Protein AF-A0A084W189-F1 (afdb_monomer)

Solvent-accessible surface area (backbone atoms only — not comparable to full-atom values): 11048 Å² total; per-residue (Å²): 140,86,81,89,84,82,82,89,79,89,81,90,83,79,90,84,89,85,84,88,78,89,80,89,85,76,90,85,87,80,90,79,90,80,89,82,80,86,77,68,75,72,57,55,56,52,53,56,51,53,48,54,50,51,52,50,51,50,51,51,51,51,53,52,53,53,58,60,61,64,70,72,77,78,81,80,88,63,42,52,52,73,42,73,68,21,63,39,90,92,43,76,87,26,20,39,43,84,90,76,75,44,75,36,47,59,72,36,72,47,68,46,84,90,49,52,18,35,41,32,17,37,82,77,28,28,36,43,37,42,41,59,64,87,78,85,73,89,49,91,52,47,43,80,74,48,64,42,70,89,46,57,57,78,72,12,38,76,32,36,36,31,46,47,98,86,73,50,75,44,80,93

Organism: Anopheles sinensis (NCBI:txid74873)

Mean predicted aligned error: 18.12 Å

Radius of gyration: 36.3 Å; Cα contacts (8 Å, |Δi|>4): 195; chains: 1; bounding box: 92×36×90 Å

Foldseek 3Di:
DDDDDDDDDDDDDDDDDDDDDDDDDDDDDDDDDDDDDDDDPVVVVVVVVVVVVVVVVVVVVVVVVVVVVVVPPPDDQAQKDKAAPQDDPVQPQWRADPVVRDTHHAQDKDFDQPFQKIWGAHPRSMIIIHGAGDDDDPDPQKDFPDAASVDHPPVRHTKIWGADPVRDIDID

Sequence (172 aa):
MVRFGNHPVSKTKAFETEAGKTGCLALLSTSSESHGHSGACCSLWRLVIFCSIMVKLCQLVLFVGVTVASMAIGQTEAAAYILANATHPDYPGACYDSHRELSLKPNETVQLKGECAEMSCDSQFTISFYSCGVSNVESPECVLTGQDFSKDYPECCSKYTCTDKDGKTYPM

Structure (mmCIF, N/CA/C/O backbone):
data_AF-A0A084W189-F1
#
_entry.id   AF-A0A084W189-F1
#
loop_
_atom_site.group_PDB
_atom_site.id
_atom_site.type_symbol
_atom_site.label_atom_id
_atom_site.label_alt_id
_atom_site.label_comp_id
_atom_site.label_asym_id
_atom_site.label_entity_id
_atom_site.label_seq_id
_atom_site.pdbx_PDB_ins_code
_atom_site.Cartn_x
_atom_site.Cartn_y
_atom_site.Cartn_z
_atom_site.occupancy
_atom_site.B_iso_or_equiv
_atom_site.auth_seq_id
_atom_site.auth_comp_id
_atom_site.auth_asym_id
_atom_site.auth_atom_id
_atom_site.pdbx_PDB_model_num
ATOM 1 N N . MET A 1 1 ? 37.541 -10.925 -22.914 1.00 41.09 1 MET A N 1
ATOM 2 C CA . MET A 1 1 ? 38.532 -10.808 -21.823 1.00 41.09 1 MET A CA 1
ATOM 3 C C . MET A 1 1 ? 37.767 -10.674 -20.523 1.00 41.09 1 MET A C 1
ATOM 5 O O . MET A 1 1 ? 37.075 -9.687 -20.338 1.00 41.09 1 MET A O 1
ATOM 9 N N . VAL A 1 2 ? 37.817 -11.710 -19.693 1.00 32.75 2 VAL A N 1
ATOM 10 C CA . VAL A 1 2 ? 37.112 -11.809 -18.412 1.00 32.75 2 VAL A CA 1
ATOM 11 C C . VAL A 1 2 ? 38.173 -11.793 -17.316 1.00 32.75 2 VAL A C 1
ATOM 13 O O . VAL A 1 2 ? 39.119 -12.578 -17.385 1.00 32.75 2 VAL A O 1
ATOM 16 N N . ARG A 1 3 ? 38.028 -10.925 -16.311 1.00 33.78 3 ARG A N 1
ATOM 17 C CA . ARG A 1 3 ? 38.716 -11.066 -15.022 1.00 33.78 3 ARG A CA 1
ATOM 18 C C . ARG A 1 3 ? 37.738 -10.788 -13.885 1.00 33.78 3 ARG A C 1
ATOM 20 O O . ARG A 1 3 ? 37.433 -9.645 -13.576 1.00 33.78 3 ARG A O 1
ATOM 27 N N . PHE A 1 4 ? 37.284 -11.887 -13.292 1.00 37.28 4 PHE A N 1
ATOM 28 C CA . PHE A 1 4 ? 36.776 -11.981 -11.930 1.00 37.28 4 PHE A CA 1
ATOM 29 C C . PHE A 1 4 ? 37.959 -11.846 -10.951 1.00 37.28 4 PHE A C 1
ATOM 31 O O . PHE A 1 4 ? 38.993 -12.481 -11.158 1.00 37.28 4 PHE A O 1
ATOM 38 N N . GLY A 1 5 ? 37.817 -11.037 -9.899 1.00 36.06 5 GLY A N 1
ATOM 39 C CA . GLY A 1 5 ? 38.651 -11.088 -8.689 1.00 36.06 5 GLY A CA 1
ATOM 40 C C . GLY A 1 5 ? 37.756 -11.541 -7.534 1.00 36.06 5 GLY A C 1
ATOM 41 O O . GLY A 1 5 ? 36.766 -10.883 -7.248 1.00 36.06 5 GLY A O 1
ATOM 42 N N . ASN A 1 6 ? 37.875 -12.793 -7.094 1.00 34.16 6 ASN A N 1
ATOM 43 C CA . ASN A 1 6 ? 38.758 -13.305 -6.033 1.00 34.16 6 ASN A CA 1
ATOM 44 C C . ASN A 1 6 ? 38.219 -13.069 -4.610 1.00 34.16 6 ASN A C 1
ATOM 46 O O . ASN A 1 6 ? 38.584 -12.113 -3.935 1.00 34.16 6 ASN A O 1
ATOM 50 N N . HIS A 1 7 ? 37.427 -14.039 -4.144 1.00 33.47 7 HIS A N 1
ATOM 51 C CA . HIS A 1 7 ? 37.454 -14.508 -2.755 1.00 33.47 7 HIS A CA 1
ATOM 52 C C . HIS A 1 7 ? 38.617 -15.498 -2.572 1.00 33.47 7 HIS A C 1
ATOM 54 O O . HIS A 1 7 ? 39.005 -16.177 -3.525 1.00 33.47 7 HIS A O 1
ATOM 60 N N . PRO A 1 8 ? 39.112 -15.666 -1.336 1.00 42.22 8 PRO A N 1
ATOM 61 C CA . PRO A 1 8 ? 39.005 -17.001 -0.755 1.00 42.22 8 PRO A CA 1
ATOM 62 C C . PRO A 1 8 ? 38.518 -17.033 0.701 1.00 42.22 8 PRO A C 1
ATOM 64 O O . PRO A 1 8 ? 38.409 -16.036 1.408 1.00 42.22 8 PRO A O 1
ATOM 67 N N . VAL A 1 9 ? 38.177 -18.262 1.072 1.00 39.47 9 VAL A N 1
ATOM 68 C CA . VAL A 1 9 ? 37.321 -18.763 2.145 1.00 39.47 9 VAL A CA 1
ATOM 69 C C . VAL A 1 9 ? 38.142 -19.262 3.348 1.00 39.47 9 VAL A C 1
ATOM 71 O O . VAL A 1 9 ? 39.162 -19.911 3.157 1.00 39.47 9 VAL A O 1
ATOM 74 N N . SER A 1 10 ? 37.591 -19.033 4.551 1.00 33.28 10 SER A N 1
ATOM 75 C CA . SER A 1 10 ? 37.607 -19.844 5.793 1.00 33.28 10 SER A CA 1
ATOM 76 C C . SER A 1 10 ? 38.923 -20.275 6.467 1.00 33.28 10 SER A C 1
ATOM 78 O O . SER A 1 10 ? 39.805 -20.862 5.847 1.00 33.28 10 SER A O 1
ATOM 80 N N . LYS A 1 11 ? 38.949 -20.157 7.808 1.00 33.22 11 LYS A N 1
ATOM 81 C CA . LYS A 1 11 ? 39.154 -21.309 8.714 1.00 33.22 11 LYS A CA 1
ATOM 82 C C . LYS A 1 11 ? 38.806 -20.974 10.169 1.00 33.22 11 LYS A C 1
ATOM 84 O O . LYS A 1 11 ? 39.473 -20.186 10.828 1.00 33.22 11 LYS A O 1
ATOM 89 N N . THR A 1 12 ? 37.787 -21.654 10.675 1.00 40.75 12 THR A N 1
ATOM 90 C CA . THR A 1 12 ? 37.545 -21.947 12.091 1.00 40.75 12 THR A CA 1
ATOM 91 C C . THR A 1 12 ? 38.580 -22.958 12.595 1.00 40.75 12 THR A C 1
ATOM 93 O O . THR A 1 12 ? 38.841 -23.945 11.908 1.00 40.75 12 THR A O 1
ATOM 96 N N . LYS A 1 13 ? 39.094 -22.786 13.818 1.00 33.12 13 LYS A N 1
ATOM 97 C CA . LYS A 1 13 ? 39.373 -23.897 14.745 1.00 33.12 13 LYS A CA 1
ATOM 98 C C . LYS A 1 13 ? 39.454 -23.388 16.184 1.00 33.12 13 LYS A C 1
ATOM 100 O O . LYS A 1 13 ? 39.994 -22.323 16.455 1.00 33.12 13 LYS A O 1
ATOM 105 N N . ALA A 1 14 ? 38.840 -24.172 17.056 1.00 29.73 14 ALA A N 1
ATOM 106 C CA . ALA A 1 14 ? 38.717 -23.980 18.485 1.00 29.73 14 ALA A CA 1
ATOM 107 C C . ALA A 1 14 ? 39.919 -24.569 19.247 1.00 29.73 14 ALA A C 1
ATOM 109 O O . ALA A 1 14 ? 40.633 -25.400 18.695 1.00 29.73 14 ALA A O 1
ATOM 110 N N . PHE A 1 15 ? 40.022 -24.156 20.517 1.00 28.36 15 PHE A N 1
ATOM 111 C CA . PHE A 1 15 ? 40.384 -24.945 21.705 1.00 28.36 15 PHE A CA 1
ATOM 112 C C . PHE A 1 15 ? 41.713 -25.721 21.697 1.00 28.36 15 PHE A C 1
ATOM 114 O O . PHE A 1 15 ? 41.839 -26.714 20.999 1.00 28.36 15 PHE A O 1
ATOM 121 N N . GLU A 1 16 ? 42.632 -25.357 22.593 1.00 32.72 16 GLU A N 1
ATOM 122 C CA . GLU A 1 16 ? 43.101 -26.282 23.635 1.00 32.72 16 GLU A CA 1
ATOM 123 C C . GLU A 1 16 ? 43.848 -25.539 24.756 1.00 32.72 16 GLU A C 1
ATOM 125 O O . GLU A 1 16 ? 44.526 -24.533 24.551 1.00 32.72 16 GLU A O 1
ATOM 130 N N . THR A 1 17 ? 43.590 -26.042 25.959 1.00 36.06 17 THR A N 1
ATOM 131 C CA . THR A 1 17 ? 44.122 -25.722 27.288 1.00 36.06 17 THR A CA 1
ATOM 132 C C . THR A 1 17 ? 45.587 -26.164 27.419 1.00 36.06 17 THR A C 1
ATOM 134 O O . THR A 1 17 ? 46.040 -26.931 26.584 1.00 36.06 17 THR A O 1
ATOM 137 N N . GLU A 1 18 ? 46.291 -25.696 28.463 1.00 40.09 18 GLU A N 1
ATOM 138 C CA . GLU A 1 18 ? 47.310 -26.387 29.308 1.00 40.09 18 GLU A CA 1
ATOM 139 C C . GLU A 1 18 ? 48.212 -25.289 29.931 1.00 40.09 18 GLU A C 1
ATOM 141 O O . GLU A 1 18 ? 48.882 -24.542 29.230 1.00 40.09 18 GLU A O 1
ATOM 146 N N . ALA A 1 19 ? 48.048 -24.914 31.202 1.00 34.94 19 ALA A N 1
ATOM 147 C CA . ALA A 1 19 ? 48.506 -25.604 32.415 1.00 34.94 19 ALA A CA 1
ATOM 148 C C . ALA A 1 19 ? 50.021 -25.457 32.700 1.00 34.94 19 ALA A C 1
ATOM 150 O O . ALA A 1 19 ? 50.869 -25.914 31.945 1.00 34.94 19 ALA A O 1
ATOM 151 N N . GLY A 1 20 ? 50.333 -24.916 33.888 1.00 31.05 20 GLY A N 1
ATOM 152 C CA . GLY A 1 20 ? 51.643 -25.001 34.554 1.00 31.05 20 GLY A CA 1
ATOM 153 C C . GLY A 1 20 ? 52.629 -23.883 34.184 1.00 31.05 20 GLY A C 1
ATOM 154 O O . GLY A 1 20 ? 52.648 -23.405 33.068 1.00 31.05 20 GLY A O 1
ATOM 155 N N . LYS A 1 21 ? 53.522 -23.409 35.052 1.00 39.56 21 LYS A N 1
ATOM 156 C CA . LYS A 1 21 ? 53.944 -23.893 36.366 1.00 39.56 21 LYS A CA 1
ATOM 157 C C . LYS A 1 21 ? 54.870 -22.817 36.971 1.00 39.56 21 LYS A C 1
ATOM 159 O O . LYS A 1 21 ? 55.742 -22.311 36.282 1.00 39.56 21 LYS A O 1
ATOM 164 N N . THR A 1 22 ? 54.674 -22.535 38.259 1.00 37.59 22 THR A N 1
ATOM 165 C CA . THR A 1 22 ? 55.706 -22.399 39.315 1.00 37.59 22 THR A CA 1
ATOM 166 C C . THR A 1 22 ? 56.963 -21.529 39.139 1.00 37.59 22 THR A C 1
ATOM 168 O O . THR A 1 22 ? 57.792 -21.766 38.269 1.00 37.59 22 THR A O 1
ATOM 171 N N . GLY A 1 23 ? 57.192 -20.704 40.171 1.00 37.09 23 GLY A N 1
ATOM 172 C CA . GLY A 1 23 ? 58.490 -20.165 40.610 1.00 37.09 23 GLY A CA 1
ATOM 173 C C . GLY A 1 23 ? 58.301 -18.752 41.173 1.00 37.09 23 GLY A C 1
ATOM 174 O O . GLY A 1 23 ? 58.379 -17.797 40.418 1.00 37.09 23 GLY A O 1
ATOM 175 N N . CYS A 1 24 ? 57.864 -18.505 42.415 1.00 36.94 24 CYS A N 1
ATOM 176 C CA . CYS A 1 24 ? 58.396 -18.947 43.712 1.00 36.94 24 CYS A CA 1
ATOM 177 C C . CYS A 1 24 ? 59.920 -18.848 43.799 1.00 36.94 24 CYS A C 1
ATOM 179 O O . CYS A 1 24 ? 60.604 -19.747 43.334 1.00 36.94 24 CYS A O 1
ATOM 181 N N . LEU A 1 25 ? 60.413 -17.777 44.423 1.00 40.41 25 LEU A N 1
ATOM 182 C CA . LEU A 1 25 ? 61.382 -17.748 45.530 1.00 40.41 25 LEU A CA 1
ATOM 183 C C . LEU A 1 25 ? 61.776 -16.264 45.731 1.00 40.41 25 LEU A C 1
ATOM 185 O O . LEU A 1 25 ? 62.003 -15.561 44.760 1.00 40.41 25 LEU A O 1
ATOM 189 N N . ALA A 1 26 ? 61.918 -15.701 46.922 1.00 43.22 26 ALA A N 1
ATOM 190 C CA . ALA A 1 26 ? 61.786 -16.214 48.274 1.00 43.22 26 ALA A CA 1
ATOM 191 C C . ALA A 1 26 ? 62.223 -15.076 49.219 1.00 43.22 26 ALA A C 1
ATOM 193 O O . ALA A 1 26 ? 63.175 -14.385 48.879 1.00 43.22 26 ALA A O 1
ATOM 194 N N . LEU A 1 27 ? 61.618 -15.024 50.418 1.00 42.38 27 LEU A N 1
ATOM 195 C CA . LEU A 1 27 ? 62.326 -14.912 51.711 1.00 42.38 27 LEU A CA 1
ATOM 196 C C . LEU A 1 27 ? 63.018 -13.561 52.022 1.00 42.38 27 LEU A C 1
ATOM 198 O O . LEU A 1 27 ? 63.672 -12.971 51.185 1.00 42.38 27 LEU A O 1
ATOM 202 N N . LEU A 1 28 ? 62.996 -12.973 53.216 1.00 39.75 28 LEU A N 1
ATOM 203 C CA . LEU A 1 28 ? 62.580 -13.311 54.581 1.00 39.75 28 LEU A CA 1
ATOM 204 C C . LEU A 1 28 ? 62.454 -11.959 55.302 1.00 39.75 28 LEU A C 1
ATOM 206 O O . LEU A 1 28 ? 63.208 -11.032 55.013 1.00 39.75 28 LEU A O 1
ATOM 210 N N . SER A 1 29 ? 61.520 -11.790 56.231 1.00 39.94 29 SER A N 1
ATOM 211 C CA . SER A 1 29 ? 61.778 -11.710 57.685 1.00 39.94 29 SER A CA 1
ATOM 212 C C . SER A 1 29 ? 60.759 -10.668 58.205 1.00 39.94 29 SER A C 1
ATOM 214 O O . SER A 1 29 ? 60.437 -9.741 57.474 1.00 39.94 29 SER A O 1
ATOM 216 N N . THR A 1 30 ? 60.093 -10.750 59.349 1.00 37.66 30 THR A N 1
ATOM 217 C CA . THR A 1 30 ? 60.260 -11.534 60.569 1.00 37.66 30 THR A CA 1
ATOM 218 C C . THR A 1 30 ? 58.887 -11.820 61.185 1.00 37.66 30 THR A C 1
ATOM 220 O O . THR A 1 30 ? 57.959 -11.020 61.097 1.00 37.66 30 THR A O 1
ATOM 223 N N . SER A 1 31 ? 58.822 -12.965 61.851 1.00 48.09 31 SER A N 1
ATOM 224 C CA . SER A 1 31 ? 57.818 -13.434 62.804 1.00 48.09 31 SER A CA 1
ATOM 225 C C . SER A 1 31 ? 57.262 -12.390 63.779 1.00 48.09 31 SER A C 1
ATOM 227 O O . SER A 1 31 ? 58.026 -11.632 64.373 1.00 48.09 31 SER A O 1
ATOM 229 N N . SER A 1 32 ? 55.971 -12.512 64.089 1.00 40.34 32 SER A N 1
ATOM 230 C CA . SER A 1 32 ? 55.512 -12.686 65.474 1.00 40.34 32 SER A CA 1
ATOM 231 C C . SER A 1 32 ? 54.067 -13.186 65.472 1.00 40.34 32 SER A C 1
ATOM 233 O O . SER A 1 32 ? 53.152 -12.482 65.053 1.00 40.34 32 SER A O 1
ATOM 235 N N . GLU A 1 33 ? 53.882 -14.415 65.946 1.00 45.66 33 GLU A N 1
ATOM 236 C CA . GLU A 1 33 ? 52.598 -15.001 66.330 1.00 45.66 33 GLU A CA 1
ATOM 237 C C . GLU A 1 33 ? 51.812 -14.088 67.281 1.00 45.66 33 GLU A C 1
ATOM 239 O O . GLU A 1 33 ? 52.383 -13.480 68.185 1.00 45.66 33 GLU A O 1
ATOM 244 N N . SER A 1 34 ? 50.486 -14.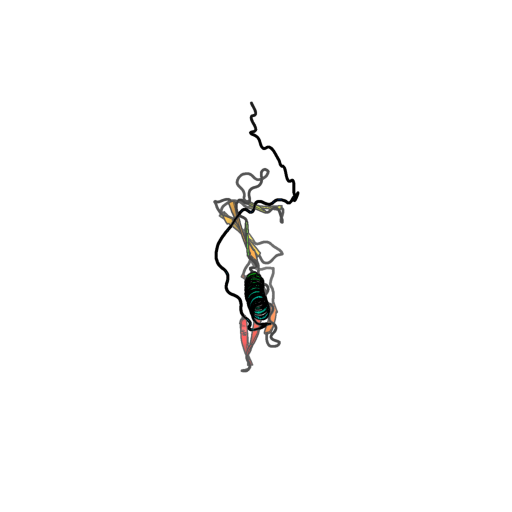043 67.140 1.00 41.62 34 SER A N 1
ATOM 245 C CA . SER A 1 34 ? 49.585 -14.690 68.111 1.00 41.62 34 SER A CA 1
ATOM 246 C C . SER A 1 34 ? 48.103 -14.381 67.837 1.00 41.62 34 SER A C 1
ATOM 248 O O . SER A 1 34 ? 47.671 -13.239 67.803 1.00 41.62 34 SER A O 1
ATOM 250 N N . HIS A 1 35 ? 47.346 -15.470 67.666 1.00 41.72 35 HIS A N 1
ATOM 251 C CA . HIS A 1 35 ? 45.948 -15.688 68.057 1.00 41.72 35 HIS A CA 1
ATOM 252 C C . HIS A 1 35 ? 44.867 -14.630 67.746 1.00 41.72 35 HIS A C 1
ATOM 254 O O . HIS A 1 35 ? 44.737 -13.625 68.434 1.00 41.72 35 HIS A O 1
ATOM 260 N N . GLY A 1 36 ? 43.923 -14.989 66.861 1.00 41.31 36 GLY A N 1
ATOM 261 C CA . GLY A 1 36 ? 42.551 -14.468 66.946 1.00 41.31 36 GLY A CA 1
ATOM 262 C C . GLY A 1 36 ? 41.700 -14.591 65.678 1.00 41.31 36 GLY A C 1
ATOM 263 O O . GLY A 1 36 ? 41.953 -13.892 64.710 1.00 41.31 36 GLY A O 1
ATOM 264 N N . HIS A 1 37 ? 40.644 -15.417 65.743 1.00 41.69 37 HIS A N 1
ATOM 265 C CA . HIS A 1 37 ? 39.476 -15.498 64.836 1.00 41.69 37 HIS A CA 1
ATOM 266 C C . HIS A 1 37 ? 39.743 -15.844 63.354 1.00 41.69 37 HIS A C 1
ATOM 268 O O . HIS A 1 37 ? 40.128 -15.013 62.546 1.00 41.69 37 HIS A O 1
ATOM 274 N N . SER A 1 38 ? 39.571 -17.091 62.903 1.00 48.50 38 SER A N 1
ATOM 275 C CA . SER A 1 38 ? 38.301 -17.835 62.779 1.00 48.50 38 SER A CA 1
ATOM 276 C C . SER A 1 38 ? 37.177 -17.036 62.087 1.00 48.50 38 SER A C 1
ATOM 278 O O . SER A 1 38 ? 36.524 -16.199 62.700 1.00 48.50 38 SER A O 1
ATOM 280 N N . GLY A 1 39 ? 36.935 -17.323 60.800 1.00 47.75 39 GLY A N 1
ATOM 281 C CA . GLY A 1 39 ? 35.593 -17.263 60.197 1.00 47.75 39 GLY A CA 1
ATOM 282 C C . GLY A 1 39 ? 35.227 -16.113 59.243 1.00 47.75 39 GLY A C 1
ATOM 283 O O . GLY A 1 39 ? 34.345 -16.309 58.410 1.00 47.75 39 GLY A O 1
ATOM 284 N N . ALA A 1 40 ? 35.864 -14.938 59.290 1.00 44.59 40 ALA A N 1
ATOM 285 C CA . ALA A 1 40 ? 35.293 -13.753 58.620 1.00 44.59 40 ALA A CA 1
ATOM 286 C C . ALA A 1 40 ? 35.578 -13.623 57.102 1.00 44.59 40 ALA A C 1
ATOM 288 O O . ALA A 1 40 ? 34.747 -13.085 56.370 1.00 44.59 40 ALA A O 1
ATOM 289 N N . CYS A 1 41 ? 36.698 -14.147 56.585 1.00 40.94 41 CYS A N 1
ATOM 290 C CA . CYS A 1 41 ? 37.072 -13.952 55.170 1.00 40.94 41 CYS A CA 1
ATOM 291 C C . CYS A 1 41 ? 36.232 -14.766 54.163 1.00 40.94 41 CYS A C 1
ATOM 293 O O . CYS A 1 41 ? 36.048 -14.329 53.029 1.00 40.94 41 CYS A O 1
ATOM 295 N N . CYS A 1 42 ? 35.662 -15.913 54.556 1.00 41.91 42 CYS A N 1
ATOM 296 C CA . CYS A 1 42 ? 34.834 -16.731 53.653 1.00 41.91 42 CYS A CA 1
ATOM 297 C C . CYS A 1 42 ? 33.441 -16.135 53.384 1.00 41.91 42 CYS A C 1
ATOM 299 O O . CYS A 1 42 ? 32.810 -16.481 52.384 1.00 41.91 42 CYS A O 1
ATOM 301 N N . SER A 1 43 ? 32.952 -15.246 54.256 1.00 50.75 43 SER A N 1
ATOM 302 C CA . SER A 1 43 ? 31.584 -14.719 54.161 1.00 50.75 43 SER A CA 1
ATOM 303 C C . SER A 1 43 ? 31.469 -13.523 53.205 1.00 50.75 43 SER A C 1
ATOM 305 O O . SER A 1 43 ? 30.466 -13.385 52.505 1.00 50.75 43 SER A O 1
ATOM 307 N N . LEU A 1 44 ? 32.519 -12.699 53.085 1.00 53.25 44 LEU A N 1
ATOM 308 C CA . LEU A 1 44 ? 32.520 -11.553 52.164 1.00 53.25 44 LEU A CA 1
ATOM 309 C C . LEU A 1 44 ? 32.618 -11.967 50.691 1.00 53.25 44 LEU A C 1
ATOM 311 O O . LEU A 1 44 ? 31.984 -11.349 49.838 1.00 53.25 44 LEU A O 1
ATOM 315 N N . TRP A 1 45 ? 33.355 -13.035 50.372 1.00 46.19 45 TRP A N 1
ATOM 316 C CA . TRP A 1 45 ? 33.512 -13.467 48.979 1.00 46.19 45 TRP A CA 1
ATOM 317 C C . TRP A 1 45 ? 32.200 -13.987 48.375 1.00 46.19 45 TRP A C 1
ATOM 319 O O . TRP A 1 45 ? 31.889 -13.702 47.218 1.00 46.19 45 TRP A O 1
ATOM 329 N N . ARG A 1 46 ? 31.366 -14.659 49.183 1.00 57.94 46 ARG A N 1
ATOM 330 C CA . ARG A 1 46 ? 30.020 -15.083 48.773 1.00 57.94 46 ARG A CA 1
ATOM 331 C C . ARG A 1 46 ? 29.127 -13.882 48.456 1.00 57.94 46 ARG A C 1
ATOM 333 O O . ARG A 1 46 ? 28.480 -13.886 47.416 1.00 57.94 46 ARG A O 1
ATOM 340 N N . LEU A 1 47 ? 29.149 -12.830 49.275 1.00 59.78 47 LEU A N 1
ATOM 341 C CA . LEU A 1 47 ? 28.353 -11.613 49.051 1.00 59.78 47 LEU A CA 1
ATOM 342 C C . LEU A 1 47 ? 28.737 -10.872 47.757 1.00 59.78 47 LEU A C 1
ATOM 344 O O . LEU A 1 47 ? 27.854 -10.412 47.035 1.00 59.78 47 LEU A O 1
ATOM 348 N N . VAL A 1 48 ? 30.028 -10.815 47.410 1.00 63.75 48 VAL A N 1
ATOM 349 C CA . VAL A 1 48 ? 30.507 -10.177 46.164 1.00 63.75 48 VAL A CA 1
ATOM 350 C C . VAL A 1 48 ? 30.085 -10.967 44.917 1.00 63.75 48 VAL A C 1
ATOM 352 O O . VAL A 1 48 ? 29.685 -10.376 43.908 1.00 63.75 48 VAL A O 1
ATOM 355 N N . ILE A 1 49 ? 30.115 -12.302 44.989 1.00 66.25 49 ILE A N 1
ATOM 356 C CA . ILE A 1 49 ? 29.655 -13.180 43.904 1.00 66.25 49 ILE A CA 1
ATOM 357 C C . ILE A 1 49 ? 28.132 -13.081 43.744 1.00 66.25 49 ILE A C 1
ATOM 359 O O . ILE A 1 49 ? 27.654 -12.890 42.627 1.00 66.25 49 ILE A O 1
ATOM 363 N N . PHE A 1 50 ? 27.373 -13.130 44.844 1.00 68.06 50 PHE A N 1
ATOM 364 C CA . PHE A 1 50 ? 25.916 -12.965 44.815 1.00 68.06 50 PHE A CA 1
ATOM 365 C C . PHE A 1 50 ? 25.505 -11.599 44.249 1.00 68.06 50 PHE A C 1
ATOM 367 O O . PHE A 1 50 ? 24.618 -11.541 43.401 1.00 68.06 50 PHE A O 1
ATOM 374 N N . CYS A 1 51 ? 26.193 -10.519 44.625 1.00 64.50 51 CYS A N 1
ATOM 375 C CA . CYS A 1 51 ? 25.958 -9.185 44.069 1.00 64.50 51 CYS A CA 1
ATOM 376 C C . CYS A 1 51 ? 26.249 -9.133 42.557 1.00 64.50 51 CYS A C 1
ATOM 378 O O . CYS A 1 51 ? 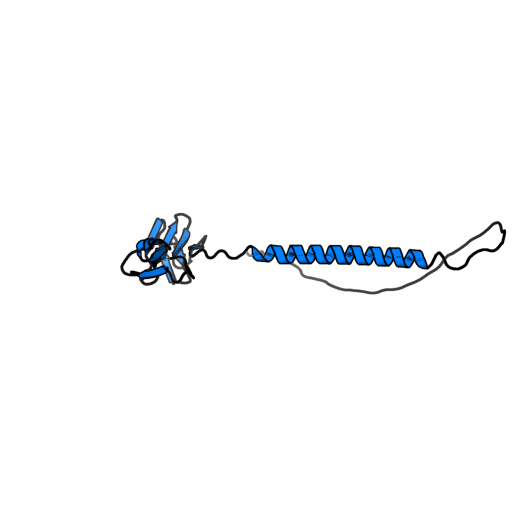25.426 -8.654 41.779 1.00 64.50 51 CYS A O 1
ATOM 380 N N . SER A 1 52 ? 27.364 -9.720 42.110 1.00 67.50 52 SER A N 1
ATOM 381 C CA . SER A 1 52 ? 27.718 -9.777 40.682 1.00 67.50 52 SER A CA 1
ATOM 382 C C . SER A 1 52 ? 26.714 -10.591 39.854 1.00 67.50 52 SER A C 1
ATOM 384 O O . SER A 1 52 ? 26.414 -10.230 38.715 1.00 67.50 52 SER A O 1
ATOM 386 N N . ILE A 1 53 ? 26.175 -11.679 40.415 1.00 75.38 53 ILE A N 1
ATOM 387 C CA . ILE A 1 53 ? 25.129 -12.494 39.779 1.00 75.38 53 ILE A CA 1
ATOM 388 C C . ILE A 1 53 ? 23.811 -11.712 39.715 1.00 75.38 53 ILE A C 1
ATOM 390 O O . ILE A 1 53 ? 23.175 -11.692 38.665 1.00 75.38 53 ILE A O 1
ATOM 394 N N . MET A 1 54 ? 23.428 -11.013 40.787 1.00 73.38 54 MET A N 1
ATOM 395 C CA . MET A 1 54 ? 22.215 -10.185 40.822 1.00 73.38 54 MET A CA 1
ATOM 396 C C . MET A 1 54 ? 22.271 -9.025 39.819 1.00 73.38 54 MET A C 1
ATOM 398 O O . MET A 1 54 ? 21.291 -8.779 39.119 1.00 73.38 54 MET A O 1
ATOM 402 N N . VAL A 1 55 ? 23.423 -8.360 39.679 1.00 75.00 55 VAL A N 1
ATOM 403 C CA . VAL A 1 55 ? 23.619 -7.287 38.687 1.00 75.00 55 VAL A CA 1
ATOM 404 C C . VAL A 1 55 ? 23.526 -7.829 37.257 1.00 75.00 55 VAL A C 1
ATOM 406 O O . VAL A 1 55 ? 22.861 -7.220 36.421 1.00 75.00 55 VAL A O 1
ATOM 409 N N . LYS A 1 56 ? 24.116 -8.999 36.972 1.00 82.06 56 LYS A N 1
ATOM 410 C CA . LYS A 1 56 ? 24.024 -9.643 35.648 1.00 82.06 56 LYS A CA 1
ATOM 411 C C . LYS A 1 56 ? 22.616 -10.147 35.327 1.00 82.06 56 LYS A C 1
ATOM 413 O O . LYS A 1 56 ? 22.184 -10.013 34.187 1.00 82.06 56 LYS A O 1
ATOM 418 N N . LEU A 1 57 ? 21.893 -10.684 36.312 1.00 79.69 57 LEU A N 1
ATOM 419 C CA . LEU A 1 57 ? 20.492 -11.089 36.157 1.00 79.69 57 LEU A CA 1
ATOM 420 C C . LEU A 1 57 ? 19.591 -9.876 35.907 1.00 79.69 57 LEU A C 1
ATOM 422 O O . LEU A 1 57 ? 18.745 -9.925 35.022 1.00 79.69 57 LEU A O 1
ATOM 426 N N . CYS A 1 58 ? 19.821 -8.767 36.613 1.00 77.94 58 CYS A N 1
ATOM 427 C CA . CYS A 1 58 ? 19.101 -7.515 36.391 1.00 77.94 58 CYS A CA 1
ATOM 428 C C . CYS A 1 58 ? 19.385 -6.937 34.993 1.00 77.94 58 CYS A C 1
ATOM 430 O O . CYS A 1 58 ? 18.450 -6.607 34.267 1.00 77.94 58 CYS A O 1
ATOM 432 N N . GLN A 1 59 ? 20.653 -6.900 34.561 1.00 81.94 59 GLN A N 1
ATOM 433 C CA . GLN A 1 59 ? 20.997 -6.490 33.195 1.00 81.94 59 GLN A CA 1
ATOM 434 C C . GLN A 1 59 ? 20.354 -7.400 32.146 1.00 81.94 59 GLN A C 1
ATOM 436 O O . GLN A 1 59 ? 19.784 -6.894 31.188 1.00 81.94 59 GLN A O 1
ATOM 441 N N . LEU A 1 60 ? 20.389 -8.722 32.325 1.00 83.44 60 LEU A N 1
ATOM 442 C CA . LEU A 1 6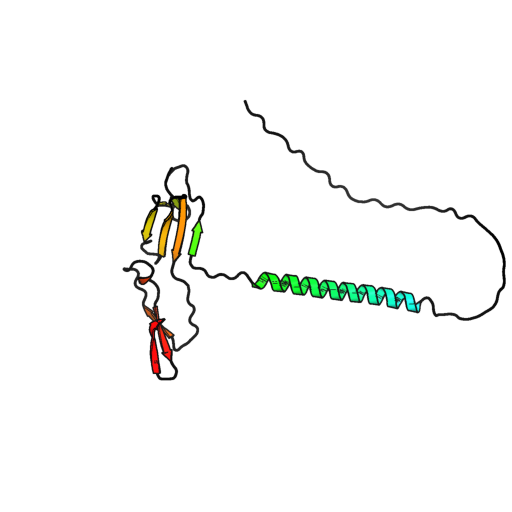0 ? 19.795 -9.659 31.371 1.00 83.44 60 LEU A CA 1
ATOM 443 C C . LEU A 1 60 ? 18.273 -9.485 31.270 1.00 83.44 60 LEU A C 1
ATOM 445 O O . LEU A 1 60 ? 17.745 -9.463 30.163 1.00 83.44 60 LEU A O 1
ATOM 449 N N . VAL A 1 61 ? 17.578 -9.282 32.393 1.00 84.56 61 VAL A N 1
ATOM 450 C CA . VAL A 1 61 ? 16.130 -9.009 32.406 1.00 84.56 61 VAL A CA 1
ATOM 451 C C . VAL A 1 61 ? 15.807 -7.688 31.707 1.00 84.56 61 VAL A C 1
ATOM 453 O O . VAL A 1 61 ? 14.872 -7.641 30.911 1.00 84.56 61 VAL A O 1
ATOM 456 N N . LEU A 1 62 ? 16.596 -6.634 31.936 1.00 82.62 62 LEU A N 1
ATOM 457 C CA . LEU A 1 62 ? 16.412 -5.351 31.251 1.00 82.62 62 LEU A CA 1
ATOM 458 C C . LEU A 1 62 ? 16.679 -5.465 29.742 1.00 82.62 62 LEU A C 1
ATOM 460 O O . LEU A 1 62 ? 15.893 -4.957 28.948 1.00 82.62 62 LEU A O 1
ATOM 464 N N . PHE A 1 63 ? 17.731 -6.175 29.326 1.00 81.81 63 PHE A N 1
ATOM 465 C CA . PHE A 1 63 ? 18.041 -6.398 27.908 1.00 81.81 63 PHE A CA 1
ATOM 466 C C . PHE A 1 63 ? 16.960 -7.229 27.199 1.00 81.81 63 PHE A C 1
ATOM 468 O O . PHE A 1 63 ? 16.549 -6.890 26.087 1.00 81.81 63 PHE A O 1
ATOM 475 N N . VAL A 1 64 ? 16.461 -8.290 27.837 1.00 84.12 64 VAL A N 1
ATOM 476 C CA . VAL A 1 64 ? 15.367 -9.105 27.287 1.00 84.12 64 VAL A CA 1
ATOM 477 C C . VAL A 1 64 ? 14.066 -8.297 27.236 1.00 84.12 64 VAL A C 1
ATOM 479 O O . VAL A 1 64 ? 13.379 -8.310 26.220 1.00 84.12 64 VAL A O 1
ATOM 482 N N . GLY A 1 65 ? 13.758 -7.517 28.275 1.00 80.56 65 GLY A N 1
ATOM 483 C CA . GLY A 1 65 ? 12.578 -6.648 28.287 1.00 80.56 65 GLY A CA 1
ATOM 484 C C . GLY A 1 65 ? 12.593 -5.600 27.170 1.00 80.56 65 GLY A C 1
ATOM 485 O O . GLY A 1 65 ? 11.595 -5.425 26.474 1.00 80.56 65 GLY A O 1
ATOM 486 N N . VAL A 1 66 ? 13.737 -4.948 26.942 1.00 80.88 66 VAL A N 1
ATOM 487 C CA . VAL A 1 66 ? 13.895 -3.937 25.879 1.00 80.88 66 VAL A CA 1
ATOM 488 C C . VAL A 1 66 ? 13.812 -4.557 24.479 1.00 80.88 66 VAL A C 1
ATOM 490 O O . VAL A 1 66 ? 13.205 -3.967 23.589 1.00 80.88 66 VAL A O 1
ATOM 493 N N . THR A 1 67 ? 14.384 -5.747 24.273 1.00 74.50 67 THR A N 1
ATOM 494 C CA . THR A 1 67 ? 14.348 -6.429 22.964 1.00 74.50 67 THR A CA 1
ATOM 495 C C . THR A 1 67 ? 12.967 -6.977 22.609 1.00 74.50 67 THR A C 1
ATOM 497 O O . THR A 1 67 ? 12.584 -6.934 21.444 1.00 74.50 67 THR A O 1
ATOM 500 N N . VAL A 1 68 ? 12.184 -7.435 23.590 1.00 77.94 68 VAL A N 1
ATOM 501 C CA . VAL A 1 68 ? 10.789 -7.846 23.355 1.00 77.94 68 VAL A CA 1
ATOM 502 C C . VAL A 1 68 ? 9.896 -6.634 23.064 1.00 77.94 68 VAL A C 1
ATOM 504 O O . VAL A 1 68 ? 9.019 -6.713 22.207 1.00 77.94 68 VAL A O 1
ATOM 507 N N . ALA A 1 69 ? 10.138 -5.489 23.711 1.00 73.94 69 ALA A N 1
ATOM 508 C CA . ALA A 1 69 ? 9.355 -4.273 23.484 1.00 73.94 69 ALA A CA 1
ATOM 509 C C . ALA A 1 69 ? 9.531 -3.679 22.072 1.00 73.94 69 ALA A C 1
ATOM 511 O O . ALA A 1 69 ? 8.584 -3.119 21.522 1.00 73.94 69 ALA A O 1
ATOM 512 N N . SER A 1 70 ? 10.712 -3.803 21.457 1.00 72.31 70 SER A N 1
ATOM 513 C CA . SER A 1 70 ? 10.972 -3.217 20.133 1.00 72.31 70 SER A CA 1
ATOM 514 C C . SER A 1 70 ? 10.299 -3.966 18.975 1.00 72.31 70 SER A C 1
ATOM 516 O O . SER A 1 70 ? 10.001 -3.354 17.951 1.00 72.31 70 SER A O 1
ATOM 518 N N . MET A 1 71 ? 10.002 -5.260 19.128 1.00 65.50 71 MET A N 1
ATOM 519 C CA . MET A 1 71 ? 9.351 -6.076 18.091 1.00 65.50 71 MET A CA 1
ATOM 520 C C . MET A 1 71 ? 7.855 -5.760 17.898 1.00 65.50 71 MET A C 1
ATOM 522 O O . MET A 1 71 ? 7.269 -6.184 16.906 1.00 65.50 71 MET A O 1
ATOM 526 N N . ALA A 1 72 ? 7.232 -4.990 18.796 1.00 63.31 72 ALA A N 1
ATOM 527 C CA . ALA A 1 72 ? 5.797 -4.687 18.755 1.00 63.31 72 ALA A CA 1
ATOM 528 C C . ALA A 1 72 ? 5.406 -3.499 17.845 1.00 63.31 72 ALA A C 1
ATOM 530 O O . ALA A 1 72 ? 4.227 -3.173 17.749 1.00 63.31 72 ALA A O 1
ATOM 531 N N . ILE A 1 73 ? 6.359 -2.835 17.181 1.00 63.34 73 ILE A N 1
ATOM 532 C CA . ILE A 1 73 ? 6.111 -1.564 16.461 1.00 63.34 73 ILE A CA 1
ATOM 533 C C . ILE A 1 73 ? 5.841 -1.784 14.951 1.00 63.34 73 ILE A C 1
ATOM 535 O O . ILE A 1 73 ? 5.693 -0.838 14.187 1.00 63.34 73 ILE A O 1
ATOM 539 N N . GLY A 1 74 ? 5.751 -3.031 14.484 1.00 58.75 74 GLY A N 1
ATOM 540 C CA . GLY A 1 74 ? 5.734 -3.356 13.053 1.00 58.75 74 GLY A CA 1
ATOM 541 C C . GLY A 1 74 ? 4.420 -3.898 12.491 1.00 58.75 74 GLY A C 1
ATOM 542 O O . GLY A 1 74 ? 4.474 -4.903 11.799 1.00 58.75 74 GLY A O 1
ATOM 543 N N . GLN A 1 75 ? 3.263 -3.285 12.756 1.00 49.75 75 GLN A N 1
ATOM 544 C CA . GLN A 1 75 ? 2.001 -3.651 12.087 1.00 49.75 75 GLN A CA 1
ATOM 545 C C . GLN A 1 75 ? 1.444 -2.428 11.347 1.00 49.75 75 GLN A C 1
ATOM 547 O O . GLN A 1 75 ? 0.590 -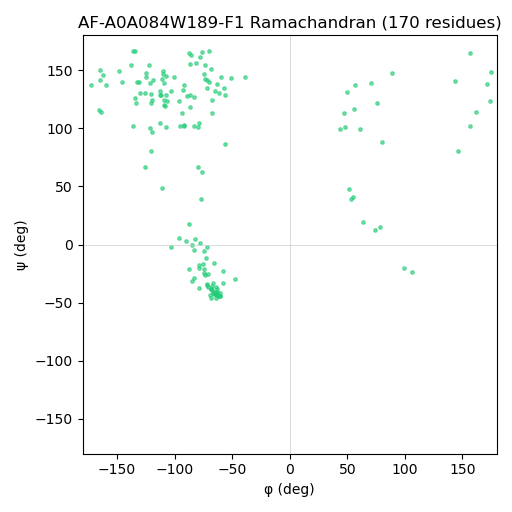1.714 11.861 1.00 49.75 75 GLN A O 1
ATOM 552 N N . THR A 1 76 ? 1.962 -2.140 10.152 1.00 51.84 76 THR A N 1
ATOM 553 C CA . THR A 1 76 ? 1.328 -1.172 9.246 1.00 51.84 76 THR A CA 1
ATOM 554 C C . THR A 1 76 ? 0.435 -1.924 8.270 1.00 51.84 76 THR A C 1
ATOM 556 O O . THR A 1 76 ? 0.920 -2.501 7.299 1.00 51.84 76 THR A O 1
ATOM 559 N N . GLU A 1 77 ? -0.870 -1.909 8.511 1.00 54.56 77 GLU A N 1
ATOM 560 C CA . GLU A 1 77 ? -1.891 -2.324 7.545 1.00 54.56 77 GLU A CA 1
ATOM 561 C C . GLU A 1 77 ? -2.138 -1.190 6.539 1.00 54.56 77 GLU A C 1
ATOM 563 O O . GLU A 1 77 ? -3.172 -0.530 6.516 1.00 54.56 77 GLU A O 1
ATOM 568 N N . ALA A 1 78 ? -1.123 -0.910 5.721 1.00 54.72 78 ALA A N 1
ATOM 569 C CA . ALA A 1 78 ? -1.290 -0.053 4.559 1.00 54.72 78 ALA A CA 1
ATOM 570 C C . ALA A 1 78 ? -1.749 -0.923 3.385 1.00 54.72 78 ALA A C 1
ATOM 572 O O . ALA A 1 78 ? -1.018 -1.798 2.930 1.00 54.72 78 ALA A O 1
ATOM 573 N N . ALA A 1 79 ? -2.938 -0.648 2.852 1.00 74.75 79 ALA A N 1
ATOM 574 C CA . ALA A 1 79 ? -3.415 -1.215 1.590 1.00 74.75 79 ALA A CA 1
ATOM 575 C C . ALA A 1 79 ? -2.761 -0.510 0.382 1.00 74.75 79 ALA A C 1
ATOM 577 O O . ALA A 1 79 ? -3.408 -0.214 -0.620 1.00 74.75 79 ALA A O 1
ATOM 578 N N . ALA A 1 80 ? -1.473 -0.185 0.501 1.00 87.69 80 ALA A N 1
ATOM 579 C CA . ALA A 1 80 ? -0.686 0.467 -0.527 1.00 87.69 80 ALA A CA 1
ATOM 580 C C . ALA A 1 80 ? 0.753 -0.045 -0.482 1.00 87.69 80 ALA A C 1
ATOM 582 O O . ALA A 1 80 ? 1.323 -0.230 0.595 1.00 87.69 80 ALA A O 1
ATOM 583 N N . TYR A 1 81 ? 1.347 -0.250 -1.652 1.00 89.06 81 TYR A N 1
ATOM 584 C CA . TYR A 1 81 ? 2.759 -0.592 -1.772 1.00 89.06 81 TYR A CA 1
ATOM 585 C C . TYR A 1 81 ? 3.397 0.186 -2.914 1.00 89.06 81 TYR A C 1
ATOM 587 O O . TYR A 1 81 ? 2.735 0.603 -3.864 1.00 89.06 81 TYR A O 1
ATOM 595 N N . ILE A 1 82 ? 4.709 0.374 -2.807 1.00 92.25 82 ILE A N 1
ATOM 596 C CA . ILE A 1 82 ? 5.518 1.029 -3.828 1.00 92.25 82 ILE A CA 1
ATOM 597 C C . ILE A 1 82 ? 6.564 0.025 -4.292 1.00 92.25 82 ILE A C 1
ATOM 599 O O . ILE A 1 82 ? 7.335 -0.491 -3.480 1.00 92.25 82 ILE A O 1
ATOM 603 N N . LEU A 1 83 ? 6.599 -0.242 -5.593 1.00 91.62 83 LEU A N 1
ATOM 604 C CA . LEU A 1 83 ? 7.614 -1.074 -6.220 1.00 91.62 83 LEU A CA 1
ATOM 605 C C . LEU A 1 83 ? 8.559 -0.179 -7.021 1.00 91.62 83 LEU A C 1
ATOM 607 O O . LEU A 1 83 ? 8.239 0.281 -8.117 1.00 91.62 83 LEU A O 1
ATOM 611 N N . ALA A 1 84 ? 9.727 0.091 -6.445 1.00 92.25 84 ALA A N 1
ATOM 612 C CA . ALA A 1 84 ? 10.781 0.842 -7.113 1.00 92.25 84 ALA A CA 1
ATOM 613 C C . ALA A 1 84 ? 11.475 -0.017 -8.178 1.00 92.25 84 ALA A C 1
ATOM 615 O O . ALA A 1 84 ? 11.660 -1.218 -7.984 1.00 92.25 84 ALA A O 1
ATOM 616 N N . ASN A 1 85 ? 11.918 0.618 -9.269 1.00 91.06 85 ASN A N 1
ATOM 617 C CA . ASN A 1 85 ? 12.602 -0.044 -10.385 1.00 91.06 85 ASN A CA 1
ATOM 618 C C . ASN A 1 85 ? 11.823 -1.261 -10.922 1.00 91.06 85 ASN A C 1
ATOM 620 O O . ASN A 1 85 ? 12.377 -2.345 -11.115 1.00 91.06 85 ASN A O 1
ATOM 624 N N . ALA A 1 86 ? 10.525 -1.076 -11.145 1.00 90.56 86 ALA A N 1
ATOM 625 C CA . ALA A 1 86 ? 9.629 -2.087 -11.682 1.00 90.56 86 ALA A CA 1
ATOM 626 C C . ALA A 1 86 ? 9.853 -2.248 -13.192 1.00 90.56 86 ALA A C 1
ATOM 628 O O . ALA A 1 86 ? 8.979 -1.934 -13.984 1.00 90.56 86 ALA A O 1
ATOM 629 N N . THR A 1 87 ? 11.040 -2.667 -13.620 1.00 92.31 87 THR A N 1
ATOM 630 C CA . THR A 1 87 ? 11.382 -2.841 -15.039 1.00 92.31 87 THR A CA 1
ATOM 631 C C . THR A 1 87 ? 11.519 -4.320 -15.385 1.00 92.31 87 THR A C 1
ATOM 633 O O . THR A 1 87 ? 11.914 -5.131 -14.547 1.00 92.31 87 THR A O 1
ATOM 636 N N . HIS A 1 88 ? 11.199 -4.689 -16.628 1.00 91.88 88 HIS A N 1
ATOM 637 C CA . HIS A 1 88 ? 11.339 -6.062 -17.117 1.00 91.88 88 HIS A CA 1
ATOM 638 C C . HIS A 1 88 ? 12.080 -6.090 -18.459 1.00 91.88 88 HIS A C 1
ATOM 640 O O . HIS A 1 88 ? 11.816 -5.228 -19.301 1.00 91.88 88 HIS A O 1
ATOM 646 N N . PRO A 1 89 ? 12.986 -7.061 -18.699 1.00 91.31 89 PRO A N 1
ATOM 647 C CA . PRO A 1 89 ? 13.731 -7.153 -19.958 1.00 91.31 89 PRO A CA 1
ATOM 648 C C . PRO A 1 89 ? 12.829 -7.279 -21.194 1.00 91.31 89 PRO A C 1
ATOM 650 O O . PRO A 1 89 ? 13.170 -6.734 -22.241 1.00 91.31 89 PRO A O 1
ATOM 653 N N . ASP A 1 90 ? 11.673 -7.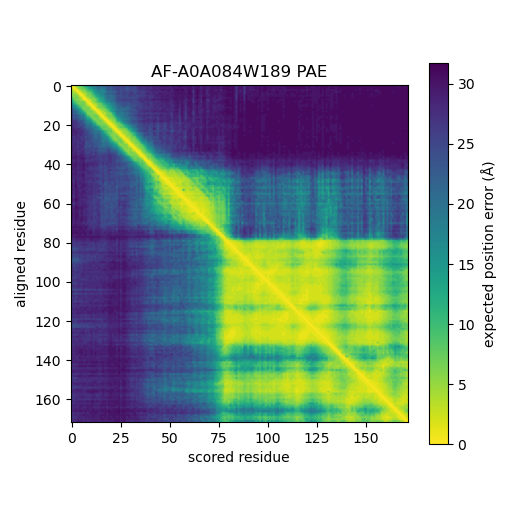934 -21.064 1.00 92.31 90 ASP A N 1
ATOM 654 C CA . ASP A 1 90 ? 10.730 -8.121 -22.179 1.00 92.31 90 ASP A CA 1
ATOM 655 C C . ASP A 1 90 ? 9.877 -6.875 -22.473 1.00 92.31 90 ASP A C 1
ATOM 657 O O . ASP A 1 90 ? 9.326 -6.745 -23.565 1.00 92.31 90 ASP A O 1
ATOM 661 N N . TYR A 1 91 ? 9.800 -5.934 -21.526 1.00 89.31 91 TYR A N 1
ATOM 662 C CA . TYR A 1 91 ? 9.024 -4.696 -21.638 1.00 89.31 91 TYR A CA 1
ATOM 663 C C . TYR A 1 91 ? 9.921 -3.477 -21.372 1.00 89.31 91 TYR A C 1
ATOM 665 O O . TYR A 1 91 ? 9.767 -2.785 -20.360 1.00 89.31 91 TYR A O 1
ATOM 673 N N . PRO A 1 92 ? 10.899 -3.202 -22.256 1.00 89.50 92 PRO A N 1
ATOM 674 C CA . PRO A 1 92 ? 11.822 -2.094 -22.064 1.00 89.50 92 PRO A CA 1
ATOM 675 C C . PRO A 1 92 ? 11.079 -0.754 -22.113 1.00 89.50 92 PRO A C 1
ATOM 677 O O . PRO A 1 92 ? 10.309 -0.484 -23.034 1.00 89.50 92 PRO A O 1
ATOM 680 N N . GLY A 1 93 ? 11.343 0.112 -21.132 1.00 91.00 93 GLY A N 1
ATOM 681 C CA . GLY A 1 93 ? 10.734 1.444 -21.065 1.00 91.00 93 GLY A CA 1
ATOM 682 C C . GLY A 1 93 ? 9.291 1.466 -20.551 1.00 91.00 93 GLY A C 1
ATOM 683 O O . GLY A 1 93 ? 8.620 2.487 -20.696 1.00 91.00 93 GLY A O 1
ATOM 684 N N . ALA A 1 94 ? 8.826 0.381 -19.934 1.00 93.50 94 ALA A N 1
ATOM 685 C CA . ALA A 1 94 ? 7.560 0.314 -19.214 1.00 93.50 94 ALA A CA 1
ATOM 686 C C . ALA A 1 94 ? 7.798 -0.114 -17.760 1.00 93.50 94 ALA A C 1
ATOM 688 O O . ALA A 1 94 ? 8.786 -0.789 -17.453 1.00 93.50 94 ALA A O 1
ATOM 689 N N . CYS A 1 95 ? 6.880 0.264 -16.872 1.00 94.75 95 CYS A N 1
ATOM 690 C CA . CYS A 1 95 ? 6.756 -0.413 -15.595 1.00 94.75 95 CYS A CA 1
ATOM 691 C C . CYS A 1 95 ? 6.154 -1.804 -15.812 1.00 94.75 95 CYS A C 1
ATOM 693 O O . CYS A 1 95 ? 5.239 -1.955 -16.618 1.00 94.75 95 CYS A O 1
ATOM 695 N N . TYR A 1 96 ? 6.616 -2.803 -15.075 1.00 95.12 96 TYR A N 1
ATOM 696 C CA . TYR A 1 96 ? 6.102 -4.163 -15.128 1.00 95.12 96 TYR A CA 1
ATOM 697 C C . TYR A 1 96 ? 5.876 -4.704 -13.718 1.00 95.12 96 TYR A C 1
ATOM 699 O O . TYR A 1 96 ? 6.806 -4.772 -12.911 1.00 95.12 96 TYR A O 1
ATOM 707 N N . ASP A 1 97 ? 4.638 -5.096 -13.435 1.00 92.31 97 ASP A N 1
ATOM 708 C CA . ASP A 1 97 ? 4.263 -5.814 -12.221 1.00 92.31 97 ASP A CA 1
ATOM 709 C C . ASP A 1 97 ? 4.295 -7.323 -12.513 1.00 92.31 97 ASP A C 1
ATOM 711 O O . ASP A 1 97 ? 3.504 -7.836 -13.305 1.00 92.31 97 ASP A O 1
ATOM 715 N N . SER A 1 98 ? 5.224 -8.042 -11.879 1.00 90.12 98 SER A N 1
ATOM 716 C CA . SER A 1 98 ? 5.392 -9.489 -12.065 1.00 90.12 98 SER A CA 1
ATOM 717 C C . SER A 1 98 ? 4.326 -10.334 -11.368 1.00 90.12 98 SER A C 1
ATOM 719 O O . SER A 1 98 ? 4.187 -11.509 -11.696 1.00 90.12 98 SER A O 1
ATOM 721 N N . HIS A 1 99 ? 3.589 -9.770 -10.411 1.00 88.38 99 HIS A N 1
ATOM 722 C CA . HIS A 1 99 ? 2.523 -10.471 -9.705 1.00 88.38 99 HIS A CA 1
ATOM 723 C C . HIS A 1 99 ? 1.245 -10.532 -10.546 1.00 88.38 99 HIS A C 1
ATOM 725 O O . HIS A 1 99 ? 0.558 -11.550 -10.541 1.00 88.38 99 HIS A O 1
ATOM 731 N N . ARG A 1 100 ? 0.949 -9.453 -11.278 1.00 88.00 100 ARG A N 1
ATOM 732 C CA . ARG A 1 100 ? -0.239 -9.330 -12.139 1.00 88.00 100 ARG A CA 1
ATOM 733 C C . ARG A 1 100 ? 0.047 -9.496 -13.630 1.00 88.00 100 ARG A C 1
ATOM 735 O O . ARG A 1 100 ? -0.882 -9.413 -14.425 1.00 88.00 100 ARG A O 1
ATOM 742 N N . GLU A 1 101 ? 1.315 -9.683 -13.999 1.00 91.38 101 GLU A N 1
ATOM 743 C CA . GLU A 1 101 ? 1.783 -9.769 -15.390 1.00 91.38 101 GLU A CA 1
ATOM 744 C C . GLU A 1 101 ? 1.324 -8.560 -16.231 1.00 91.38 101 GLU A C 1
ATOM 746 O O . GLU A 1 101 ? 0.942 -8.682 -17.396 1.00 91.38 101 GLU A O 1
ATOM 751 N N . LEU A 1 102 ? 1.342 -7.370 -15.618 1.00 91.44 102 LEU A N 1
ATOM 752 C CA . LEU A 1 102 ? 0.812 -6.135 -16.195 1.00 91.44 102 LEU A CA 1
ATOM 753 C C . LEU A 1 102 ? 1.941 -5.150 -16.507 1.00 91.44 102 LEU A C 1
ATOM 755 O O . LEU A 1 102 ? 2.742 -4.812 -15.636 1.00 91.44 102 LEU A O 1
ATOM 759 N N . SER A 1 103 ? 1.964 -4.641 -17.741 1.00 93.56 103 SER A N 1
ATOM 760 C CA . SER A 1 103 ? 2.873 -3.573 -18.164 1.00 93.56 103 SER A CA 1
ATOM 761 C C . SER A 1 103 ? 2.159 -2.222 -18.242 1.00 93.56 103 SER A C 1
ATOM 763 O O . SER A 1 103 ? 1.118 -2.123 -18.893 1.00 93.56 103 SER A O 1
ATOM 765 N N . LEU A 1 104 ? 2.755 -1.181 -17.664 1.00 94.31 104 LEU A N 1
ATOM 766 C CA . LEU A 1 104 ? 2.254 0.194 -17.643 1.00 94.31 104 LEU A CA 1
ATOM 767 C C . LEU A 1 104 ? 3.264 1.146 -18.270 1.00 94.31 104 LEU A C 1
ATOM 769 O O . LEU A 1 104 ? 4.467 1.047 -18.019 1.00 94.31 104 LEU A O 1
ATOM 773 N N . LYS A 1 105 ? 2.795 2.102 -19.064 1.00 95.12 105 LYS A N 1
ATOM 774 C CA . LYS A 1 105 ? 3.661 3.153 -19.600 1.00 95.12 105 LYS A CA 1
ATOM 775 C C . LYS A 1 105 ? 4.032 4.156 -18.500 1.00 95.12 105 LYS A C 1
ATOM 777 O O . LYS A 1 105 ? 3.271 4.351 -17.556 1.00 95.12 105 LYS A O 1
ATOM 782 N N . PRO A 1 106 ? 5.175 4.847 -18.627 1.00 94.88 106 PRO A N 1
ATOM 783 C CA . PRO A 1 106 ? 5.516 5.937 -17.721 1.00 94.88 106 PRO A CA 1
ATOM 784 C C . PRO A 1 106 ? 4.435 7.025 -17.708 1.00 94.88 106 PRO A C 1
ATOM 786 O O . PRO A 1 106 ? 3.994 7.476 -18.768 1.00 94.88 106 PRO A O 1
ATOM 789 N N . ASN A 1 107 ? 4.066 7.482 -16.512 1.00 94.50 107 ASN A N 1
ATOM 790 C CA . ASN A 1 107 ? 2.963 8.408 -16.220 1.00 94.50 107 ASN A CA 1
ATOM 791 C C . ASN A 1 107 ? 1.561 7.870 -16.558 1.00 94.50 107 ASN A C 1
ATOM 793 O O . ASN A 1 107 ? 0.622 8.652 -16.714 1.00 94.50 107 ASN A O 1
ATOM 797 N N . GLU A 1 108 ? 1.410 6.554 -16.697 1.00 94.69 108 GLU A N 1
ATOM 798 C CA . GLU A 1 108 ? 0.108 5.912 -16.852 1.00 94.69 108 GLU A CA 1
ATOM 799 C C . GLU A 1 108 ? -0.454 5.505 -15.490 1.00 94.69 108 GLU A C 1
ATOM 801 O O . GLU A 1 108 ? 0.253 4.949 -14.648 1.00 94.69 108 GLU A O 1
ATOM 806 N N . THR A 1 109 ? -1.750 5.747 -15.315 1.00 94.94 109 THR A N 1
ATOM 807 C CA . THR A 1 109 ? -2.531 5.281 -14.173 1.00 94.94 109 THR A CA 1
ATOM 808 C C . THR A 1 109 ? -3.663 4.414 -14.691 1.00 94.94 109 THR A C 1
ATOM 810 O O . THR A 1 109 ? -4.401 4.822 -15.590 1.00 94.94 109 THR A O 1
ATOM 813 N N . VAL A 1 110 ? -3.805 3.222 -14.122 1.00 94.12 110 VAL A N 1
ATOM 814 C CA . VAL A 1 110 ? -4.856 2.270 -14.470 1.00 94.12 110 VAL A CA 1
ATOM 815 C C . VAL A 1 110 ? -5.652 1.863 -13.246 1.00 94.12 110 VAL A C 1
ATOM 817 O O . VAL A 1 110 ? -5.139 1.735 -12.136 1.00 94.12 110 VAL A O 1
ATOM 820 N N . GLN A 1 111 ? -6.924 1.599 -13.492 1.00 92.75 111 GLN A N 1
ATOM 821 C CA . GLN A 1 111 ? -7.855 1.057 -12.518 1.00 92.75 111 GLN A CA 1
ATOM 822 C C . GLN A 1 111 ? -7.920 -0.454 -12.716 1.00 92.75 111 GLN A C 1
ATOM 824 O O . GLN A 1 111 ? -8.209 -0.926 -13.823 1.00 92.75 111 GLN A O 1
ATOM 829 N N . LEU A 1 112 ? -7.634 -1.222 -11.668 1.00 89.25 112 LEU A N 1
ATOM 830 C CA . LEU A 1 112 ? -7.664 -2.677 -11.744 1.00 89.25 112 LEU A CA 1
ATOM 831 C C . LEU A 1 112 ? -9.114 -3.154 -11.658 1.00 89.25 112 LEU A C 1
ATOM 833 O O . LEU A 1 112 ? -9.752 -3.144 -10.610 1.00 89.25 112 LEU A O 1
ATOM 837 N N . LYS A 1 113 ? -9.685 -3.560 -12.792 1.00 80.19 113 LYS A N 1
ATOM 838 C CA . LYS A 1 113 ? -11.069 -4.041 -12.819 1.00 80.19 113 LYS A CA 1
ATOM 839 C C . LYS A 1 113 ? -11.171 -5.368 -12.057 1.00 80.19 113 LYS A C 1
ATOM 841 O O . LYS A 1 113 ? -10.479 -6.325 -12.384 1.00 80.19 113 LYS A O 1
ATOM 846 N N . GLY A 1 114 ? -12.050 -5.418 -11.056 1.00 81.62 114 GLY A N 1
ATOM 847 C CA . GLY A 1 114 ? -12.282 -6.594 -10.204 1.00 81.62 114 GLY A CA 1
ATOM 848 C C . GLY A 1 114 ? -11.572 -6.553 -8.846 1.00 81.62 114 GLY A C 1
ATOM 849 O O . GLY A 1 114 ? -12.037 -7.193 -7.908 1.00 81.62 114 GLY A O 1
ATOM 850 N N . GLU A 1 115 ? -10.527 -5.741 -8.701 1.00 82.56 115 GLU A N 1
ATOM 851 C CA . GLU A 1 115 ? -9.857 -5.470 -7.430 1.00 82.56 115 GLU A CA 1
ATOM 852 C C . GLU A 1 115 ? -9.946 -3.963 -7.224 1.00 82.56 115 GLU A C 1
ATOM 854 O O . GLU A 1 115 ? -9.214 -3.255 -7.893 1.00 82.56 115 GLU A O 1
ATOM 859 N N . CYS A 1 116 ? -10.868 -3.448 -6.398 1.00 89.12 116 CYS A N 1
ATOM 860 C CA . CYS A 1 116 ? -11.052 -1.999 -6.212 1.00 89.12 116 CYS A CA 1
ATOM 861 C C . CYS A 1 116 ? -9.744 -1.307 -5.765 1.00 89.12 116 CYS A C 1
ATOM 863 O O . CYS A 1 116 ? -9.450 -1.185 -4.571 1.00 89.12 116 CYS A O 1
ATOM 865 N N . ALA A 1 117 ? -8.937 -0.925 -6.748 1.00 91.38 117 ALA A N 1
ATOM 866 C CA . ALA A 1 117 ? -7.544 -0.567 -6.605 1.00 91.38 117 ALA A CA 1
ATOM 867 C C . ALA A 1 117 ? -7.058 0.169 -7.858 1.00 91.38 117 ALA A C 1
ATOM 869 O O . ALA A 1 117 ? -7.500 -0.087 -8.982 1.00 91.38 117 ALA A O 1
ATOM 870 N N . GLU A 1 118 ? -6.096 1.053 -7.649 1.00 93.56 118 GLU A N 1
ATOM 871 C CA . GLU A 1 118 ? -5.431 1.831 -8.679 1.00 93.56 118 GLU A CA 1
ATOM 872 C C . GLU A 1 118 ? -3.936 1.508 -8.687 1.00 93.56 118 GLU A C 1
ATOM 874 O O . GLU A 1 118 ? -3.303 1.341 -7.640 1.00 93.56 118 GLU A O 1
ATOM 879 N N . MET A 1 119 ? -3.364 1.441 -9.884 1.00 94.44 119 MET A N 1
ATOM 880 C CA . MET A 1 119 ? -1.933 1.290 -10.088 1.00 94.44 119 MET A CA 1
ATOM 881 C C . MET A 1 119 ? -1.430 2.403 -11.000 1.00 94.44 119 MET A C 1
ATOM 883 O O . MET A 1 119 ? -1.982 2.624 -12.075 1.00 94.44 119 MET A O 1
ATOM 887 N N . SER A 1 120 ? -0.365 3.085 -10.595 1.00 95.44 120 SER A N 1
ATOM 888 C CA . SER A 1 120 ? 0.285 4.115 -11.405 1.00 95.44 120 SER A CA 1
ATOM 889 C C . SER A 1 120 ? 1.766 3.824 -11.590 1.00 95.44 120 SER A C 1
ATOM 891 O O . SER A 1 120 ? 2.423 3.304 -10.690 1.00 95.44 120 SER A O 1
ATOM 893 N N . CYS A 1 121 ? 2.288 4.147 -12.769 1.00 95.88 121 CYS A N 1
ATOM 894 C CA . CYS A 1 121 ? 3.705 4.063 -13.102 1.00 95.88 121 CYS A CA 1
ATOM 895 C C . CYS A 1 121 ? 4.284 5.472 -13.216 1.00 95.88 121 CYS A C 1
ATOM 897 O O . CYS A 1 121 ? 3.863 6.249 -14.070 1.00 95.88 121 CYS A O 1
ATOM 899 N N . ASP A 1 122 ? 5.269 5.806 -12.389 1.00 94.31 122 ASP A N 1
ATOM 900 C CA . ASP A 1 122 ? 5.983 7.079 -12.487 1.00 94.31 122 ASP A CA 1
ATOM 901 C C . ASP A 1 122 ? 7.028 7.070 -13.623 1.00 94.31 122 ASP A C 1
ATOM 903 O O . ASP A 1 122 ? 7.496 6.019 -14.071 1.00 94.31 122 ASP A O 1
ATOM 907 N N . SER A 1 123 ? 7.454 8.263 -14.046 1.00 93.44 123 SER A N 1
ATOM 908 C CA . SER A 1 123 ? 8.598 8.493 -14.941 1.00 93.44 123 SER A CA 1
ATOM 909 C C . SER A 1 123 ? 9.884 7.742 -14.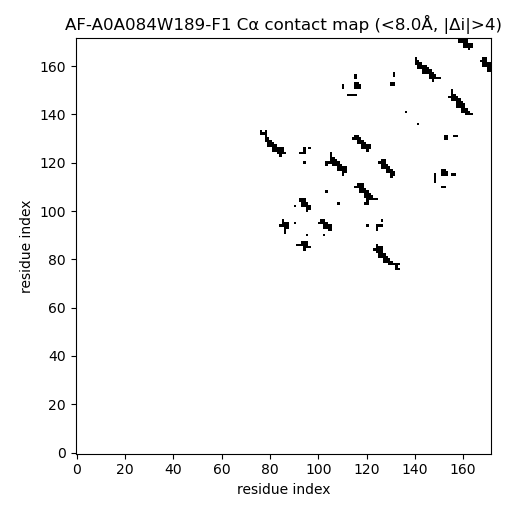561 1.00 93.44 123 SER A C 1
ATOM 911 O O . SER A 1 123 ? 10.655 7.361 -15.441 1.00 93.44 123 SER A O 1
ATOM 913 N N . GLN A 1 124 ? 10.095 7.480 -13.269 1.00 93.12 124 GLN A N 1
ATOM 914 C CA . GLN A 1 124 ? 11.258 6.770 -12.730 1.00 93.12 124 GLN A CA 1
ATOM 915 C C . GLN A 1 124 ? 11.076 5.243 -12.691 1.00 93.12 124 GLN A C 1
ATOM 917 O O . GLN A 1 124 ? 11.778 4.558 -11.943 1.00 93.12 124 GLN A O 1
ATOM 922 N N . PHE A 1 125 ? 10.117 4.701 -13.447 1.00 93.44 125 PHE A N 1
ATOM 923 C CA . PHE A 1 125 ? 9.766 3.277 -13.453 1.00 93.44 125 PHE A CA 1
ATOM 924 C C . PHE A 1 125 ? 9.427 2.741 -12.054 1.00 93.44 125 PHE A C 1
ATOM 926 O O . PHE A 1 125 ? 9.855 1.659 -11.649 1.00 93.44 125 PHE A O 1
ATOM 933 N N . THR A 1 126 ? 8.694 3.543 -11.284 1.00 94.50 126 THR A N 1
ATOM 934 C CA . THR A 1 126 ? 8.220 3.178 -9.946 1.00 94.50 126 THR A CA 1
ATOM 935 C C . THR A 1 126 ? 6.720 2.959 -10.000 1.00 94.50 126 THR A C 1
ATOM 937 O O . THR A 1 126 ? 5.991 3.85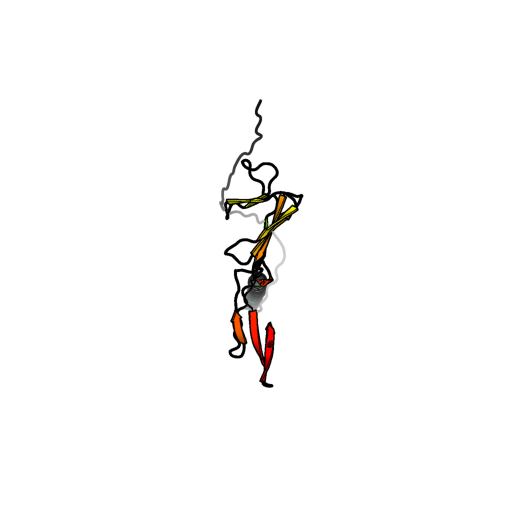2 -10.425 1.00 94.50 126 THR A O 1
ATOM 940 N N . ILE A 1 127 ? 6.265 1.784 -9.571 1.00 95.38 127 ILE A N 1
ATOM 941 C CA . ILE A 1 127 ? 4.839 1.481 -9.469 1.00 95.38 127 ILE A CA 1
ATOM 942 C C . ILE A 1 127 ? 4.344 1.899 -8.090 1.00 95.38 127 ILE A C 1
ATOM 944 O O . ILE A 1 127 ? 4.901 1.466 -7.080 1.00 95.38 127 ILE A O 1
ATOM 948 N N . SER A 1 128 ? 3.279 2.693 -8.050 1.00 94.69 128 SER A N 1
ATOM 949 C CA . SER A 1 128 ? 2.501 2.939 -6.837 1.00 94.69 128 SER A CA 1
ATOM 950 C C . SER A 1 128 ? 1.176 2.204 -6.949 1.00 94.69 128 SER A C 1
ATOM 952 O O . SER A 1 128 ? 0.429 2.402 -7.907 1.00 94.69 128 SER A O 1
ATOM 954 N N . PHE A 1 129 ? 0.899 1.345 -5.979 1.00 92.88 129 PHE A N 1
ATOM 955 C CA . PHE A 1 129 ? -0.340 0.592 -5.893 1.00 92.88 129 PHE A CA 1
ATOM 956 C C . PHE A 1 129 ? -1.148 1.064 -4.690 1.00 92.88 129 PHE A C 1
ATOM 958 O O . PHE A 1 129 ? -0.613 1.143 -3.581 1.00 92.88 129 PHE A O 1
ATOM 965 N N . TYR A 1 130 ? -2.435 1.316 -4.905 1.00 91.94 130 TYR A N 1
ATOM 966 C CA . TYR A 1 130 ? -3.385 1.726 -3.879 1.00 91.94 130 TYR A CA 1
ATOM 967 C C . TYR A 1 130 ? -4.628 0.849 -3.949 1.00 91.94 130 TYR A C 1
ATOM 969 O O . TYR A 1 130 ? -5.213 0.681 -5.011 1.00 91.94 130 TYR A O 1
ATOM 977 N N . SER A 1 131 ? -5.053 0.312 -2.815 1.00 90.00 131 SER A N 1
ATOM 978 C CA . SER A 1 131 ? -6.269 -0.490 -2.675 1.00 90.00 131 SER A CA 1
ATOM 979 C C . SER A 1 131 ? -7.038 -0.071 -1.429 1.00 90.00 131 SER A C 1
ATOM 981 O O . SER A 1 131 ? -6.525 0.668 -0.585 1.00 90.00 131 SER A O 1
ATOM 983 N N . CYS A 1 132 ? -8.288 -0.512 -1.314 1.00 87.50 132 CYS A N 1
ATOM 984 C CA . CYS A 1 132 ? -9.096 -0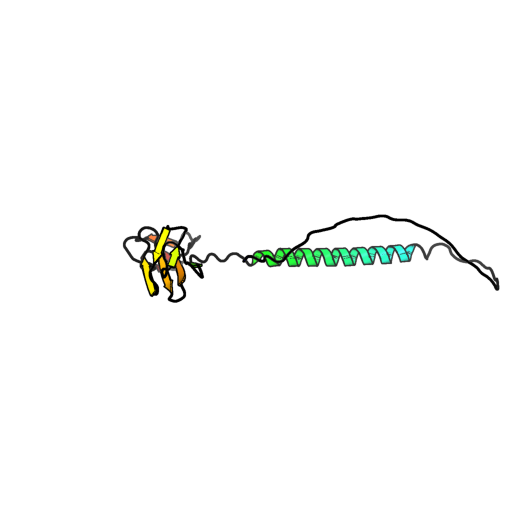.204 -0.139 1.00 87.50 132 CYS A CA 1
ATOM 985 C C . CYS A 1 132 ? -8.458 -0.770 1.134 1.00 87.50 132 CYS A C 1
ATOM 987 O O . CYS A 1 132 ? -8.127 -1.953 1.201 1.00 87.50 132 CYS A O 1
ATOM 989 N N . GLY A 1 133 ? -8.336 0.070 2.163 1.00 81.00 133 GLY A N 1
ATOM 990 C CA . GLY A 1 133 ? -7.989 -0.383 3.506 1.00 81.00 133 GLY A CA 1
ATOM 991 C C . GLY A 1 133 ? -9.020 -1.379 4.039 1.00 81.00 133 GLY A C 1
ATOM 992 O O . GLY A 1 133 ? -10.217 -1.241 3.782 1.00 81.00 133 GLY A O 1
ATOM 993 N N . VAL A 1 134 ? -8.560 -2.371 4.801 1.00 72.94 134 VAL A N 1
ATOM 994 C CA . VAL A 1 134 ? -9.458 -3.261 5.541 1.00 72.94 134 VAL A CA 1
ATOM 995 C C . VAL A 1 134 ? -9.833 -2.560 6.842 1.00 72.94 134 VAL A C 1
ATOM 997 O O . VAL A 1 134 ? -9.052 -2.521 7.785 1.00 72.94 134 VAL A O 1
ATOM 1000 N N . SER A 1 135 ? -11.029 -1.985 6.902 1.00 69.75 135 SER A N 1
ATOM 1001 C CA . SER A 1 135 ? -11.597 -1.467 8.146 1.00 69.75 135 SER A CA 1
ATOM 1002 C C . SER A 1 135 ? -12.442 -2.550 8.812 1.00 69.75 135 SER A C 1
ATOM 1004 O O . SER A 1 135 ? -13.575 -2.816 8.413 1.00 69.75 135 SER A O 1
ATOM 1006 N N . ASN A 1 136 ? -11.887 -3.193 9.841 1.00 68.94 136 ASN A N 1
ATOM 1007 C CA . ASN A 1 136 ? -12.666 -4.046 10.736 1.00 68.94 136 ASN A CA 1
ATOM 1008 C C . ASN A 1 136 ? -13.391 -3.146 11.739 1.00 68.94 136 ASN A C 1
ATOM 1010 O O . ASN A 1 136 ? -12.789 -2.649 12.690 1.00 68.94 136 ASN A O 1
ATOM 1014 N N . VAL A 1 137 ? -14.678 -2.897 11.509 1.00 74.12 137 VAL A N 1
ATOM 1015 C CA . VAL A 1 137 ? -15.500 -2.124 12.441 1.00 74.12 137 VAL A CA 1
ATOM 1016 C C . VAL A 1 137 ? -16.168 -3.094 13.412 1.00 74.12 137 VAL A C 1
ATOM 1018 O O . VAL A 1 137 ? -17.129 -3.766 13.060 1.00 74.12 137 VAL A O 1
ATOM 1021 N N . GLU A 1 138 ? -15.657 -3.185 14.642 1.00 73.06 138 GLU A N 1
ATOM 1022 C CA . GLU A 1 138 ? -16.198 -4.084 15.682 1.00 73.06 138 GLU A CA 1
ATOM 1023 C C . GLU A 1 138 ? -17.481 -3.539 16.353 1.00 73.06 138 GLU A C 1
ATOM 1025 O O . GLU A 1 138 ? -18.057 -4.165 17.240 1.00 73.06 138 GLU A O 1
ATOM 1030 N N . SER A 1 139 ? -17.981 -2.374 15.927 1.00 75.81 139 SER A N 1
ATOM 1031 C CA . SER A 1 139 ? -19.198 -1.799 16.500 1.00 75.81 139 SER A CA 1
ATOM 1032 C C . SER A 1 139 ? -20.465 -2.387 15.863 1.00 75.81 139 SER A C 1
ATOM 1034 O O . SER A 1 139 ? -20.623 -2.282 14.645 1.00 75.81 139 SER A O 1
ATOM 1036 N N . PRO A 1 140 ? -21.424 -2.912 16.654 1.00 74.31 140 PRO A N 1
ATOM 1037 C CA . PRO A 1 140 ? -22.707 -3.395 16.135 1.00 74.31 140 PRO A CA 1
ATOM 1038 C C . PRO A 1 140 ? -23.571 -2.273 15.542 1.00 74.31 140 PRO A C 1
ATOM 1040 O O . PRO A 1 140 ? -24.531 -2.542 14.825 1.00 74.31 140 PRO A O 1
ATOM 1043 N N . GLU A 1 141 ? -23.246 -1.016 15.847 1.00 83.19 141 GLU A N 1
ATOM 1044 C CA . GLU A 1 141 ? -23.967 0.165 15.369 1.00 83.19 141 GLU A CA 1
ATOM 1045 C C . GLU A 1 141 ? -23.514 0.597 13.965 1.00 83.19 141 GLU A C 1
ATOM 1047 O O . GLU A 1 141 ? -24.094 1.518 13.388 1.00 83.19 141 GLU A O 1
ATOM 1052 N N . CYS A 1 142 ? -22.493 -0.066 13.415 1.00 84.88 142 CYS A N 1
ATOM 1053 C CA . CYS A 1 142 ? -21.945 0.181 12.093 1.00 84.88 142 CYS A CA 1
ATOM 1054 C C . CYS A 1 142 ? -22.292 -0.958 11.141 1.00 84.88 142 CYS A C 1
ATOM 1056 O O . CYS A 1 142 ? -21.905 -2.106 11.346 1.00 84.88 142 CYS A O 1
ATOM 1058 N N . VAL A 1 143 ? -22.993 -0.625 10.064 1.00 84.81 143 VAL A N 1
ATOM 1059 C CA . VAL A 1 143 ? -23.364 -1.578 9.018 1.00 84.81 143 VAL A CA 1
ATOM 1060 C C . VAL A 1 143 ? -22.609 -1.269 7.735 1.00 84.81 143 VAL A C 1
ATOM 1062 O O . VAL A 1 143 ? -22.390 -0.108 7.387 1.00 84.81 143 VAL A O 1
ATOM 1065 N N . LEU A 1 144 ? -22.201 -2.320 7.023 1.00 84.56 144 LEU A N 1
ATOM 1066 C CA . LEU A 1 144 ? -21.675 -2.190 5.670 1.00 84.56 144 LEU A CA 1
ATOM 1067 C C . LEU A 1 144 ? -22.823 -1.750 4.753 1.00 84.56 144 LEU A C 1
ATOM 1069 O O . LEU A 1 144 ? -23.771 -2.503 4.531 1.00 84.56 144 LEU A O 1
ATOM 1073 N N . THR A 1 145 ? -22.736 -0.532 4.228 1.00 81.31 145 THR A N 1
ATOM 1074 C CA . THR A 1 145 ? -23.793 0.077 3.405 1.00 81.31 145 THR A CA 1
ATOM 1075 C C . THR A 1 145 ? -23.639 -0.278 1.929 1.00 81.31 145 THR A C 1
ATOM 1077 O O . THR A 1 145 ? -24.610 -0.243 1.176 1.00 81.31 145 THR A O 1
ATOM 1080 N N . GLY A 1 146 ? -22.438 -0.677 1.506 1.00 80.56 146 GLY A N 1
ATOM 1081 C CA . GLY A 1 146 ? -22.220 -1.266 0.190 1.00 80.56 146 GLY A CA 1
ATOM 1082 C C . GLY A 1 146 ? -20.788 -1.131 -0.311 1.00 80.56 146 GLY A C 1
ATOM 1083 O O . GLY A 1 146 ? -20.003 -0.328 0.195 1.00 80.56 146 GLY A O 1
ATOM 1084 N N . GLN A 1 147 ? -20.486 -1.921 -1.336 1.00 83.94 147 GLN A N 1
ATOM 1085 C CA . GLN A 1 147 ? -19.256 -1.883 -2.117 1.00 83.94 147 GLN A CA 1
ATOM 1086 C C . GLN A 1 147 ? -19.648 -1.969 -3.595 1.00 83.94 147 GLN A C 1
ATOM 1088 O O . GLN A 1 147 ? -20.389 -2.875 -3.979 1.00 83.94 147 GLN A O 1
ATOM 1093 N N . ASP A 1 148 ? -19.193 -1.019 -4.411 1.00 85.31 148 ASP A N 1
ATOM 1094 C CA . ASP A 1 148 ? -19.560 -0.945 -5.828 1.00 85.31 148 ASP A CA 1
ATOM 1095 C C . ASP A 1 148 ? -18.316 -1.060 -6.708 1.00 85.31 148 ASP A C 1
ATOM 1097 O O . ASP A 1 148 ? -17.629 -0.079 -6.971 1.00 85.31 148 ASP A O 1
ATOM 1101 N N . PHE A 1 149 ? -18.035 -2.270 -7.188 1.00 85.12 149 PHE A N 1
ATOM 1102 C CA . PHE A 1 149 ? -16.898 -2.543 -8.075 1.00 85.12 149 PHE A CA 1
ATOM 1103 C C . PHE A 1 149 ? -17.066 -1.988 -9.500 1.00 85.12 149 PHE A C 1
ATOM 1105 O O . PHE A 1 149 ? -16.160 -2.143 -10.319 1.00 85.12 149 PHE A O 1
ATOM 1112 N N . SER A 1 150 ? -18.208 -1.372 -9.826 1.00 86.69 150 SER A N 1
ATOM 1113 C CA . SER A 1 150 ? -18.403 -0.712 -11.124 1.00 86.69 150 SER A CA 1
ATOM 1114 C C . SER A 1 150 ? -17.733 0.660 -11.159 1.00 86.69 150 SER A C 1
ATOM 1116 O O . SER A 1 150 ? -17.477 1.187 -12.243 1.00 86.69 150 SER A O 1
ATOM 1118 N N . LYS A 1 151 ? -17.459 1.244 -9.988 1.00 88.25 151 LYS A N 1
ATOM 1119 C CA . LYS A 1 151 ? -16.738 2.510 -9.847 1.00 88.25 151 LYS A CA 1
ATOM 1120 C C . LYS A 1 151 ? -15.225 2.304 -9.832 1.00 88.25 151 LYS A C 1
ATOM 1122 O O . LYS A 1 151 ? -14.731 1.203 -9.609 1.00 88.25 151 LYS A O 1
ATOM 1127 N N . ASP A 1 152 ? -14.498 3.388 -10.062 1.00 90.94 152 ASP A N 1
ATOM 1128 C CA . ASP A 1 152 ? -13.042 3.416 -9.955 1.00 90.94 152 ASP A CA 1
ATOM 1129 C C . ASP A 1 152 ? -12.609 3.704 -8.507 1.00 90.94 152 ASP A C 1
ATOM 1131 O O . ASP A 1 152 ? -13.362 4.276 -7.710 1.00 90.94 152 ASP A O 1
ATOM 1135 N N . TYR A 1 153 ? -11.403 3.280 -8.134 1.00 90.19 153 TYR A N 1
ATOM 1136 C CA . TYR A 1 153 ? -10.814 3.583 -6.831 1.00 90.19 153 TYR A CA 1
ATOM 1137 C C . TYR A 1 153 ? -10.611 5.102 -6.690 1.00 90.19 153 TYR A C 1
ATOM 1139 O O . TYR A 1 153 ? -10.165 5.735 -7.649 1.00 90.19 153 TYR A O 1
ATOM 1147 N N . PRO A 1 154 ? -10.901 5.715 -5.523 1.00 88.81 154 PRO A N 1
ATOM 1148 C CA . PRO A 1 154 ? -11.315 5.113 -4.245 1.00 88.81 154 PRO A CA 1
ATOM 1149 C C . PRO A 1 154 ? -12.836 4.961 -4.064 1.00 88.81 154 PRO A C 1
ATOM 1151 O O . PRO A 1 154 ? -13.299 4.542 -3.004 1.00 88.81 154 PRO A O 1
ATOM 1154 N N . GLU A 1 155 ? -13.647 5.313 -5.060 1.00 89.00 155 GLU A N 1
ATOM 1155 C CA . GLU A 1 155 ? -15.106 5.319 -4.916 1.00 89.00 155 GLU A CA 1
ATOM 1156 C C . GLU A 1 155 ? -15.732 3.926 -4.827 1.00 89.00 155 GLU A C 1
ATOM 1158 O O . GLU A 1 155 ? -16.820 3.792 -4.256 1.00 89.00 155 GLU A O 1
ATOM 1163 N N . 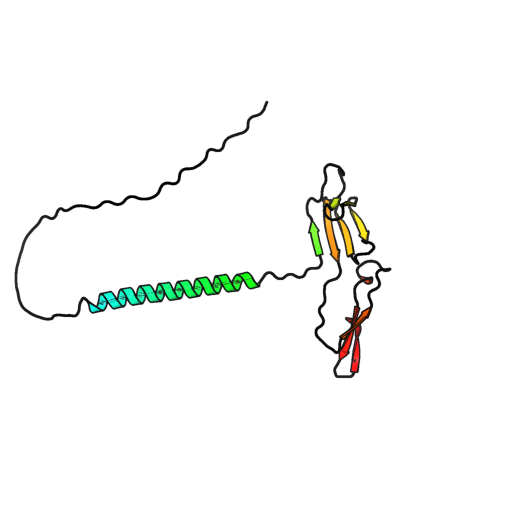CYS A 1 156 ? -15.066 2.907 -5.373 1.00 88.38 156 CYS A N 1
ATOM 1164 C CA . CYS A 1 156 ? -15.507 1.517 -5.285 1.00 88.38 156 CYS A CA 1
ATOM 1165 C C . CYS A 1 156 ? -15.284 0.867 -3.912 1.00 88.38 156 CYS A C 1
ATOM 1167 O O . CYS A 1 156 ? -15.704 -0.275 -3.707 1.00 88.38 156 CYS A O 1
ATOM 1169 N N . CYS A 1 157 ? -14.621 1.552 -2.974 1.00 87.88 157 CYS A N 1
ATOM 1170 C CA . CYS A 1 157 ? -14.336 0.994 -1.659 1.00 87.88 157 CYS A CA 1
ATOM 1171 C C . CYS A 1 157 ? -15.600 0.813 -0.816 1.00 87.88 157 CYS A C 1
ATOM 1173 O O . CYS A 1 157 ? -16.583 1.544 -0.953 1.00 87.88 157 CYS A O 1
ATOM 1175 N N . SER A 1 158 ? -15.547 -0.177 0.077 1.00 85.94 158 SER A N 1
ATOM 1176 C CA . SER A 1 158 ? -16.597 -0.461 1.051 1.00 85.94 158 SER A CA 1
ATOM 1177 C C . SER A 1 158 ? -16.888 0.759 1.918 1.00 85.94 158 SER A C 1
ATOM 1179 O O . SER A 1 158 ? -15.974 1.331 2.511 1.00 85.94 158 SER A O 1
ATOM 1181 N N . LYS A 1 159 ? -18.164 1.131 2.011 1.00 85.94 159 LYS A N 1
ATOM 1182 C CA . LYS A 1 159 ? -18.633 2.240 2.850 1.00 85.94 159 LYS A CA 1
ATOM 1183 C C . LYS A 1 159 ? -19.408 1.705 4.035 1.00 85.94 159 LYS A C 1
ATOM 1185 O O . LYS A 1 159 ? -20.243 0.810 3.874 1.00 85.94 159 LYS A O 1
ATOM 1190 N N . TYR A 1 160 ? -19.185 2.295 5.199 1.00 85.75 160 TYR A N 1
ATOM 1191 C CA . TYR A 1 160 ? -19.908 1.938 6.413 1.00 85.75 160 TYR A CA 1
ATOM 1192 C C . TYR A 1 160 ? -20.839 3.076 6.808 1.00 85.75 160 TYR A C 1
ATOM 1194 O O . TYR A 1 160 ? -20.563 4.250 6.570 1.00 85.75 160 TYR A O 1
ATOM 1202 N N . THR A 1 161 ? -21.981 2.744 7.390 1.00 87.25 161 THR A N 1
ATOM 1203 C CA . THR A 1 161 ? -22.846 3.726 8.041 1.00 87.25 161 THR A CA 1
ATOM 1204 C C . THR A 1 161 ? -22.995 3.327 9.487 1.00 87.25 161 THR A C 1
ATOM 1206 O O . THR A 1 161 ? -23.430 2.220 9.794 1.00 87.25 161 THR A O 1
ATOM 1209 N N . CYS A 1 162 ? -22.603 4.239 10.362 1.00 86.25 162 CYS A N 1
ATOM 1210 C CA . CYS A 1 162 ? -22.624 4.050 11.796 1.00 86.25 162 CYS A CA 1
ATOM 1211 C C . CYS A 1 162 ? -23.735 4.876 12.416 1.00 86.25 162 CYS A C 1
ATOM 1213 O O . CYS A 1 162 ? -24.037 5.969 11.941 1.00 86.25 162 CYS A O 1
ATOM 1215 N N . THR A 1 163 ? -24.344 4.339 13.464 1.00 89.31 163 THR A N 1
ATOM 1216 C CA . THR A 1 163 ? -25.363 5.023 14.254 1.00 89.31 163 THR A CA 1
ATOM 1217 C C . THR A 1 163 ? -24.763 5.408 15.599 1.00 89.31 163 THR A C 1
ATOM 1219 O O . THR A 1 163 ? -24.175 4.572 16.273 1.00 89.31 163 THR A O 1
ATOM 1222 N N . ASP A 1 164 ? -24.892 6.673 15.984 1.00 86.19 164 ASP A N 1
ATOM 1223 C CA . ASP A 1 164 ? -24.543 7.140 17.324 1.00 86.19 164 ASP A CA 1
ATOM 1224 C C . ASP A 1 164 ? -25.612 6.748 18.354 1.00 86.19 164 ASP A C 1
ATOM 1226 O O . ASP A 1 164 ? -26.774 6.504 18.022 1.00 86.19 164 ASP A O 1
ATOM 1230 N N . LYS A 1 165 ? -25.260 6.852 19.639 1.00 83.31 165 LYS A N 1
ATOM 1231 C CA . LYS A 1 165 ? -26.185 6.677 20.778 1.00 83.31 165 LYS A CA 1
ATOM 1232 C C . LYS A 1 165 ? -27.387 7.630 20.750 1.00 83.31 165 LYS A C 1
ATOM 1234 O O . LYS A 1 165 ? -28.422 7.328 21.336 1.00 83.31 165 LYS A O 1
ATOM 1239 N N . ASP A 1 166 ? -27.259 8.761 20.058 1.00 85.94 166 ASP A N 1
ATOM 1240 C CA . ASP A 1 166 ? -28.332 9.731 19.809 1.00 85.94 166 ASP A CA 1
ATOM 1241 C C . ASP A 1 166 ? -29.246 9.342 18.625 1.00 85.94 166 ASP A C 1
ATOM 1243 O O . ASP A 1 166 ? -30.110 10.125 18.223 1.00 85.94 166 ASP A O 1
ATOM 1247 N N . GLY A 1 167 ? -29.047 8.163 18.024 1.00 82.31 167 GLY A N 1
ATOM 1248 C CA . GLY A 1 167 ? -29.805 7.669 16.872 1.00 82.31 167 GLY A CA 1
ATOM 1249 C C . GLY A 1 167 ? -29.454 8.351 15.546 1.00 82.31 167 GLY A C 1
ATOM 1250 O O . GLY A 1 167 ? -30.187 8.211 14.567 1.00 82.31 167 GLY A O 1
ATOM 1251 N N . LYS A 1 168 ? -28.357 9.116 15.496 1.00 85.88 168 LYS A N 1
ATOM 1252 C CA . LYS A 1 168 ? -27.895 9.796 14.279 1.00 85.88 168 LYS A CA 1
ATOM 1253 C C . LYS A 1 168 ? -27.008 8.868 13.462 1.00 85.88 168 LYS A C 1
ATOM 1255 O O . LYS A 1 168 ? -26.045 8.328 13.986 1.00 85.88 168 LYS A O 1
ATOM 1260 N N . THR A 1 169 ? -27.312 8.721 12.178 1.00 86.62 169 THR A N 1
ATOM 1261 C CA . THR A 1 169 ? -26.504 7.932 11.243 1.00 86.62 169 THR A CA 1
ATOM 1262 C C . THR A 1 169 ? -25.481 8.801 10.520 1.00 86.62 169 THR A C 1
ATOM 1264 O O . THR A 1 169 ? -25.855 9.839 9.967 1.00 86.62 169 THR A O 1
ATOM 1267 N N . TYR A 1 170 ? -24.229 8.358 10.447 1.00 83.25 170 TYR A N 1
ATOM 1268 C CA . TYR A 1 170 ? -23.159 9.020 9.704 1.00 83.25 170 TYR A CA 1
ATOM 1269 C C . TYR A 1 170 ? -22.381 8.017 8.833 1.00 83.25 170 TYR A C 1
ATOM 1271 O O . TYR A 1 170 ? -22.151 6.879 9.251 1.00 83.25 170 TYR A O 1
ATOM 1279 N N . PRO A 1 171 ? -22.003 8.402 7.600 1.00 81.06 171 PRO A N 1
ATOM 1280 C CA . PRO A 1 171 ? -21.127 7.589 6.771 1.00 81.06 171 PRO A CA 1
ATOM 1281 C C . PRO A 1 171 ? -19.687 7.653 7.296 1.00 81.06 171 PRO A C 1
ATOM 1283 O O . PRO A 1 171 ? -19.234 8.717 7.728 1.00 81.06 171 PRO A O 1
ATOM 1286 N N . MET A 1 172 ? -18.983 6.525 7.230 1.00 68.06 172 MET A N 1
ATOM 1287 C CA . MET A 1 172 ? -17.533 6.422 7.414 1.00 68.06 172 MET A CA 1
ATOM 1288 C C . MET A 1 172 ? -16.840 6.137 6.085 1.00 68.06 172 MET A C 1
ATOM 1290 O O . MET A 1 172 ? -17.426 5.392 5.260 1.00 68.06 172 MET A O 1
#

InterPro domains:
  IPR029277 Single domain Von Willebrand factor type C domain [PF15430] (95-162)
  IPR029277 Single domain Von Willebrand factor type C domain [SM01318] (95-162)
  IPR053308 Vago-like [PTHR39957] (64-164)

pLDDT: mean 71.84, std 21.6, range [28.36, 95.88]

Secondary structure (DSSP, 8-state):
--------------------------------------SSHHHHHHHHHHHHHHHHHHHHHHHHHHHHHHGGG-----SEEEETT--BTTBTTSEEETTTTEEE-TT-EEE-TTSSEEEEE-TTS-EEEEE--------TTEEEEE--TTSPTTTTS-EEEEE-TTS-EEE-

Nearest PDB structures (foldseek):
  6rpt-assembly3_D  TM=6.378E-01  e=1.411E-04  Rhipicephalus pulchellus
  6rqj-assembly1_E  TM=6.383E-01  e=7.041E-04  Rhipicephalus pulchellus
  2gah-assembly1_B  TM=4.274E-01  e=2.738E+00  Stenotrophomonas maltophilia
  5ixd-assembly1_A  TM=4.041E-01  e=4.590E+00  Homo sapiens